Protein AF-A0A7S1Y6J5-F1 (afdb_monomer_lite)

Sequence (103 aa):
VGIRRLPGSCSSEYSAVFELNRLVVSESHRRQGIGRSILEGSKKFVETELRRELHTPFSYKLCATTLDRLSAANDFYKNSGFVVQRQWTAAKLGYVTYEKLFD

Organism: NCBI:txid210454

Structure (mmCIF, N/CA/C/O backbone):
data_AF-A0A7S1Y6J5-F1
#
_entry.id   AF-A0A7S1Y6J5-F1
#
loop_
_atom_site.group_PDB
_atom_site.id
_atom_site.type_symbol
_atom_site.label_atom_id
_atom_site.label_alt_id
_atom_site.label_comp_id
_atom_site.label_asym_id
_atom_site.label_entity_id
_atom_site.label_seq_id
_atom_site.pdbx_PDB_ins_code
_atom_site.Cartn_x
_atom_site.Cartn_y
_atom_site.Cartn_z
_atom_site.occupancy
_atom_site.B_iso_or_equiv
_atom_site.auth_seq_id
_atom_site.auth_comp_id
_atom_site.auth_asym_id
_atom_site.auth_atom_id
_atom_site.pdbx_PDB_model_num
ATOM 1 N N . VAL A 1 1 ? 5.735 -7.207 7.680 1.00 65.56 1 VAL A N 1
ATOM 2 C CA . VAL A 1 1 ? 5.159 -6.779 6.380 1.00 65.56 1 VAL A CA 1
ATOM 3 C C . VAL A 1 1 ? 5.605 -7.794 5.336 1.00 65.56 1 VAL A C 1
ATOM 5 O O . VAL A 1 1 ? 6.687 -8.333 5.519 1.00 65.56 1 VAL A O 1
ATOM 8 N N . GLY A 1 2 ? 4.801 -8.114 4.320 1.00 76.81 2 GLY A N 1
ATOM 9 C CA . GLY A 1 2 ? 5.193 -9.071 3.273 1.00 76.81 2 GLY A CA 1
ATOM 10 C C . GLY A 1 2 ? 5.046 -8.453 1.889 1.00 76.81 2 GLY A C 1
ATOM 11 O O . GLY A 1 2 ? 3.953 -7.985 1.572 1.00 76.81 2 GLY A O 1
ATOM 12 N N . ILE A 1 3 ? 6.130 -8.444 1.111 1.00 81.19 3 ILE A N 1
ATOM 13 C CA . ILE A 1 3 ? 6.172 -7.969 -0.277 1.00 81.19 3 ILE A CA 1
ATOM 14 C C . ILE A 1 3 ? 6.289 -9.197 -1.174 1.00 81.19 3 ILE A C 1
ATOM 16 O O . ILE A 1 3 ? 7.144 -10.048 -0.935 1.00 81.19 3 ILE A O 1
ATOM 20 N N . ARG A 1 4 ? 5.443 -9.296 -2.198 1.00 82.19 4 ARG A N 1
ATOM 21 C CA . ARG A 1 4 ? 5.554 -10.335 -3.226 1.00 82.19 4 ARG A CA 1
ATOM 22 C C . ARG A 1 4 ? 5.590 -9.717 -4.612 1.00 82.19 4 ARG A C 1
ATOM 24 O O . ARG A 1 4 ? 4.868 -8.761 -4.872 1.00 82.19 4 ARG A O 1
ATOM 31 N N . ARG A 1 5 ? 6.383 -10.291 -5.514 1.00 78.19 5 ARG A N 1
ATO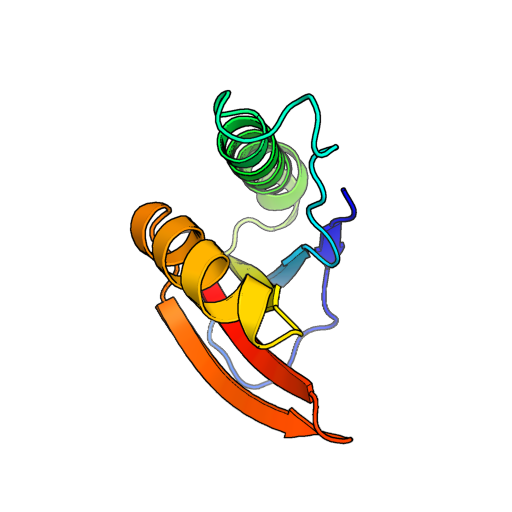M 32 C CA . ARG A 1 5 ? 6.256 -10.018 -6.948 1.00 78.19 5 ARG A CA 1
ATOM 33 C C . ARG A 1 5 ? 5.053 -10.796 -7.472 1.00 78.19 5 ARG A C 1
ATOM 35 O O . ARG A 1 5 ? 4.952 -11.999 -7.234 1.00 78.19 5 ARG A O 1
ATOM 42 N N . LEU A 1 6 ? 4.132 -10.119 -8.146 1.00 76.44 6 LEU A N 1
ATOM 43 C CA . LEU A 1 6 ? 3.036 -10.781 -8.838 1.00 76.44 6 LEU A CA 1
ATOM 44 C C . LEU A 1 6 ? 3.550 -11.332 -10.176 1.00 76.44 6 LEU A C 1
ATOM 46 O O . LEU A 1 6 ? 4.305 -10.635 -10.864 1.00 76.44 6 LEU A O 1
ATOM 50 N N . PRO A 1 7 ? 3.170 -12.567 -10.555 1.00 64.81 7 PRO A N 1
ATOM 51 C CA . PRO A 1 7 ? 3.451 -13.075 -11.890 1.00 64.81 7 PRO A CA 1
ATOM 52 C C . PRO A 1 7 ? 2.800 -12.138 -12.912 1.00 64.81 7 PRO A C 1
ATOM 54 O O . PRO A 1 7 ? 1.666 -11.698 -12.711 1.00 64.81 7 PRO A O 1
ATOM 57 N N . GLY A 1 8 ? 3.552 -11.775 -13.954 1.00 59.53 8 GLY A N 1
ATOM 58 C CA . GLY A 1 8 ? 3.172 -10.726 -14.899 1.00 59.53 8 GLY A CA 1
ATOM 59 C C . GLY A 1 8 ? 1.762 -10.940 -15.449 1.00 59.53 8 GLY A C 1
ATOM 60 O O . GLY A 1 8 ? 1.489 -11.961 -16.075 1.00 59.53 8 GLY A O 1
ATOM 61 N N . SER A 1 9 ? 0.860 -9.981 -15.221 1.00 47.41 9 SER A N 1
ATOM 62 C CA . SER A 1 9 ? -0.389 -9.931 -15.976 1.00 47.41 9 SER A CA 1
ATOM 63 C C . SER A 1 9 ? -0.059 -9.389 -17.361 1.00 47.41 9 SER A C 1
ATOM 65 O O . SER A 1 9 ? 0.465 -8.282 -17.465 1.00 47.41 9 SER A O 1
ATOM 67 N N . CYS A 1 10 ? -0.356 -10.157 -18.407 1.00 45.31 10 CYS A N 1
ATOM 68 C CA . CYS A 1 10 ? -0.039 -9.882 -19.813 1.00 45.31 10 CYS A CA 1
ATOM 69 C C . CYS A 1 10 ? -0.710 -8.628 -20.431 1.00 45.31 10 CYS A C 1
ATOM 71 O O . CYS A 1 10 ? -1.013 -8.637 -21.618 1.00 45.31 10 CYS A O 1
ATOM 73 N N . SER A 1 11 ? -0.994 -7.562 -19.679 1.00 46.47 11 SER A N 1
ATOM 74 C CA . SER A 1 11 ? -1.813 -6.448 -20.181 1.00 46.47 11 SER A CA 1
ATOM 75 C C . SER A 1 11 ? -1.471 -5.058 -19.640 1.00 46.47 11 SER A C 1
ATOM 77 O O . SER A 1 11 ? -2.321 -4.176 -19.697 1.00 46.47 11 SER A O 1
ATOM 79 N N . SER A 1 12 ? -0.276 -4.817 -19.106 1.00 48.09 12 SER A N 1
ATOM 80 C CA . SER A 1 12 ? 0.140 -3.446 -18.784 1.00 48.09 12 SER A CA 1
ATOM 81 C C . SER A 1 12 ? 1.592 -3.232 -19.166 1.00 48.09 12 SER A C 1
ATOM 83 O O . SER A 1 12 ? 2.393 -4.145 -19.000 1.00 48.09 12 SER A O 1
ATOM 85 N N . GLU A 1 13 ? 1.924 -2.030 -19.620 1.00 53.78 13 GLU A N 1
ATOM 86 C CA . GLU A 1 13 ? 3.235 -1.543 -20.084 1.00 53.78 13 GLU A CA 1
ATOM 87 C C . GLU A 1 13 ? 4.388 -1.647 -19.048 1.00 53.78 13 GLU A C 1
ATOM 89 O O . GLU A 1 13 ? 5.466 -1.096 -19.248 1.00 53.78 13 GLU A O 1
ATOM 94 N N . TYR A 1 14 ? 4.191 -2.377 -17.946 1.00 56.41 14 TYR A N 1
ATOM 95 C CA . TYR A 1 14 ? 5.086 -2.505 -16.799 1.00 56.41 14 TYR A CA 1
ATOM 96 C C . TYR A 1 14 ? 5.555 -3.954 -16.637 1.00 56.41 14 TYR A C 1
ATOM 98 O O . TYR A 1 14 ? 4.750 -4.886 -16.578 1.00 56.41 14 TYR A O 1
ATOM 106 N N . SER A 1 15 ? 6.868 -4.154 -16.528 1.00 67.12 15 SER A N 1
ATOM 107 C CA . SER A 1 15 ? 7.487 -5.489 -16.555 1.00 67.12 15 SER A CA 1
ATOM 108 C C . SER A 1 15 ? 7.465 -6.207 -15.194 1.00 67.12 15 SER A C 1
ATOM 110 O O . SER A 1 15 ? 7.732 -7.411 -15.111 1.00 67.12 15 SER A O 1
ATOM 112 N N . ALA A 1 16 ? 7.125 -5.500 -14.109 1.00 74.00 16 ALA A N 1
ATOM 113 C CA . ALA A 1 16 ? 6.976 -6.087 -12.781 1.00 74.00 16 ALA A CA 1
ATOM 114 C C . ALA A 1 16 ? 5.940 -5.356 -11.919 1.00 74.00 16 ALA A C 1
ATOM 116 O O . ALA A 1 16 ? 5.896 -4.129 -11.863 1.00 74.00 16 ALA A O 1
ATOM 117 N N . VAL A 1 17 ? 5.143 -6.134 -11.186 1.00 80.00 17 VAL A N 1
ATOM 118 C CA . VAL A 1 17 ? 4.186 -5.629 -10.198 1.00 80.00 17 VAL A CA 1
ATOM 119 C C . VAL A 1 17 ? 4.541 -6.218 -8.839 1.00 80.00 17 VAL A C 1
ATOM 121 O O . VAL A 1 17 ? 4.700 -7.434 -8.713 1.00 80.00 17 VAL A O 1
ATOM 124 N N . PHE A 1 18 ? 4.639 -5.375 -7.817 1.00 83.31 18 PHE A N 1
ATOM 1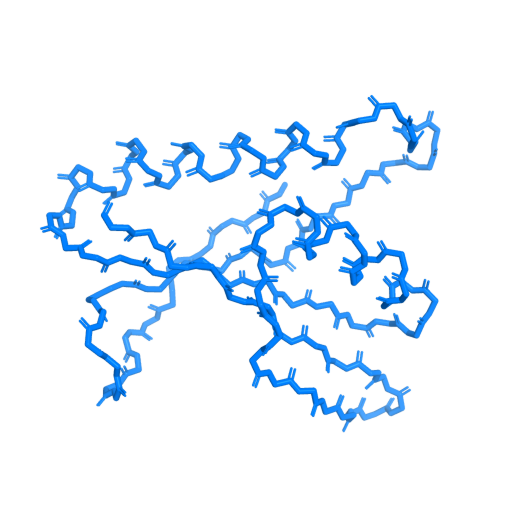25 C CA . PHE A 1 18 ? 4.891 -5.779 -6.436 1.00 83.31 18 PHE A CA 1
ATOM 126 C C . PHE A 1 18 ? 3.671 -5.505 -5.578 1.00 83.31 18 PHE A C 1
ATOM 128 O O . PHE A 1 18 ? 3.075 -4.441 -5.666 1.00 83.31 18 PHE A O 1
ATOM 135 N N . GLU A 1 19 ? 3.300 -6.449 -4.725 1.00 84.00 19 GLU A N 1
ATOM 136 C CA . GLU A 1 19 ? 2.158 -6.313 -3.833 1.00 84.00 19 GLU A CA 1
ATOM 137 C C . GLU A 1 19 ? 2.587 -6.391 -2.371 1.00 84.00 19 GLU A C 1
ATOM 139 O O . GLU A 1 19 ? 3.289 -7.319 -1.954 1.00 84.00 19 GLU A O 1
ATOM 144 N N . LEU A 1 20 ? 2.115 -5.428 -1.581 1.00 83.88 20 LEU A N 1
ATOM 145 C CA . LEU A 1 20 ? 2.211 -5.456 -0.130 1.00 83.88 20 LEU A CA 1
ATOM 146 C C . LEU A 1 20 ? 0.954 -6.117 0.446 1.00 83.88 20 LEU A C 1
ATOM 148 O O . LEU A 1 20 ? -0.101 -5.496 0.570 1.00 83.88 20 LEU A O 1
ATOM 152 N N . ASN A 1 21 ? 1.082 -7.381 0.843 1.00 73.62 21 ASN A N 1
ATOM 153 C CA . ASN A 1 21 ? -0.063 -8.201 1.255 1.00 73.62 21 ASN A CA 1
ATOM 154 C C . ASN A 1 21 ? -0.687 -7.759 2.581 1.00 73.62 21 ASN A C 1
ATOM 156 O O . ASN A 1 21 ? -1.872 -7.975 2.827 1.00 73.62 21 ASN A O 1
ATOM 160 N N . ARG A 1 22 ? 0.130 -7.219 3.494 1.00 75.94 22 ARG A N 1
ATOM 161 C CA . ARG A 1 22 ? -0.324 -6.878 4.843 1.00 75.94 22 ARG A CA 1
ATOM 162 C C . ARG A 1 22 ? 0.591 -5.867 5.516 1.00 75.94 22 ARG A C 1
ATOM 164 O O . ARG A 1 22 ? 1.743 -6.180 5.826 1.00 75.94 22 ARG A O 1
ATOM 171 N N . LEU A 1 23 ? 0.026 -4.705 5.838 1.00 80.50 23 LEU A N 1
ATOM 172 C CA . LEU A 1 23 ? 0.598 -3.720 6.752 1.00 80.50 23 LEU A CA 1
ATOM 173 C C . LEU A 1 23 ? -0.238 -3.697 8.031 1.00 80.50 23 LEU A C 1
ATOM 175 O O . LEU A 1 23 ? -1.441 -3.450 8.001 1.00 80.50 23 LEU A O 1
ATOM 179 N N . VAL A 1 24 ? 0.396 -3.999 9.162 1.00 81.62 24 VAL A N 1
ATOM 180 C CA . VAL A 1 24 ? -0.240 -3.959 10.482 1.00 81.62 24 VAL A CA 1
ATOM 181 C C . VAL A 1 24 ? 0.679 -3.215 11.427 1.00 81.62 24 VAL A C 1
ATOM 183 O O . VAL A 1 24 ? 1.869 -3.507 11.502 1.00 81.62 24 VAL A O 1
ATOM 186 N N . VAL A 1 25 ? 0.093 -2.279 12.164 1.00 82.50 25 VAL A N 1
ATOM 187 C CA . VAL A 1 25 ? 0.722 -1.608 13.297 1.00 82.50 25 VAL A CA 1
ATOM 188 C C . VAL A 1 25 ? -0.089 -1.971 14.532 1.00 82.50 25 VAL A C 1
ATOM 190 O O . VAL A 1 25 ? -1.325 -1.865 14.517 1.00 82.50 25 VAL A O 1
ATOM 193 N N . SER A 1 26 ? 0.610 -2.429 15.573 1.00 85.00 26 SER A N 1
ATOM 194 C CA . SER A 1 26 ? 0.001 -2.699 16.875 1.00 85.00 26 SER A CA 1
ATOM 195 C C . SER A 1 26 ? -0.747 -1.462 17.363 1.00 85.00 26 SER A C 1
ATOM 197 O O . SER A 1 26 ? -0.307 -0.339 17.129 1.00 85.00 26 SER A O 1
ATOM 199 N N . GLU A 1 27 ? -1.887 -1.655 18.017 1.00 83.94 27 GLU A N 1
ATOM 200 C CA . GLU A 1 27 ? -2.750 -0.553 18.441 1.00 83.94 27 GLU A CA 1
ATOM 201 C C . GLU A 1 27 ? -2.033 0.446 19.352 1.00 83.94 27 GLU A C 1
ATOM 203 O O . GLU A 1 27 ? -2.128 1.649 19.113 1.00 83.94 27 GLU A O 1
ATOM 208 N N . SER A 1 28 ? -1.199 -0.050 20.271 1.00 91.88 28 SER A N 1
ATOM 209 C CA . SER A 1 28 ? -0.352 0.757 21.163 1.00 91.88 28 SER A CA 1
ATOM 210 C C . SER A 1 28 ? 0.670 1.648 20.444 1.00 91.88 28 SER A C 1
ATOM 212 O O . SER A 1 28 ? 1.249 2.540 21.053 1.00 91.88 28 SER A O 1
ATOM 214 N N . HIS A 1 29 ? 0.877 1.426 19.147 1.00 86.50 29 HIS A N 1
ATOM 215 C CA . HIS A 1 29 ? 1.872 2.094 18.312 1.00 86.50 29 HIS A CA 1
ATOM 216 C C . HIS A 1 29 ? 1.236 2.862 17.135 1.00 86.50 29 HIS A C 1
ATOM 218 O O . HIS A 1 29 ? 1.928 3.406 16.270 1.00 86.50 29 HIS A O 1
ATOM 224 N N . ARG A 1 30 ? -0.101 2.908 17.049 1.00 85.12 30 ARG A N 1
ATOM 225 C CA . ARG A 1 30 ? -0.800 3.682 16.011 1.00 85.12 30 ARG A CA 1
ATOM 226 C C . ARG A 1 30 ? -0.666 5.181 16.274 1.00 85.12 30 ARG A C 1
ATOM 228 O O . ARG A 1 30 ? -0.380 5.611 17.382 1.00 85.12 30 ARG A O 1
ATOM 235 N N . ARG A 1 31 ? -0.881 5.984 15.225 1.00 85.19 31 ARG A N 1
ATOM 236 C CA . ARG A 1 31 ? -0.771 7.460 15.238 1.00 85.19 31 ARG A CA 1
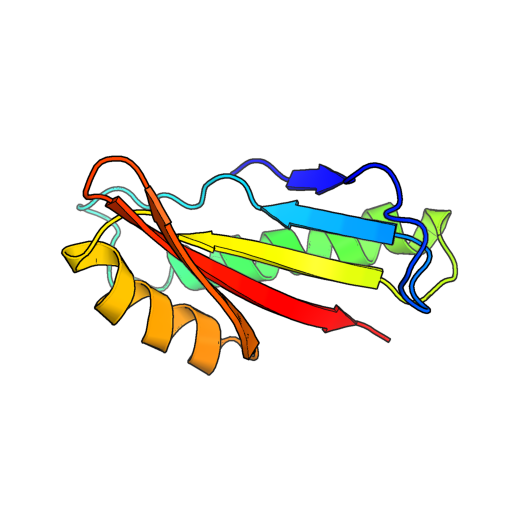ATOM 237 C C . ARG A 1 31 ? 0.631 8.018 15.545 1.00 85.19 31 ARG A C 1
ATOM 239 O O . ARG A 1 31 ? 0.802 9.225 15.530 1.00 85.19 31 ARG A O 1
ATOM 246 N N . GLN A 1 32 ? 1.644 7.163 15.695 1.00 89.56 32 GLN A N 1
ATOM 247 C CA . GLN A 1 32 ? 3.054 7.551 15.865 1.00 89.56 32 GLN A CA 1
ATOM 248 C C . GLN A 1 32 ? 3.833 7.596 14.535 1.00 89.56 32 GLN A C 1
ATOM 250 O O . GLN A 1 32 ? 5.056 7.552 14.512 1.00 89.56 32 GLN A O 1
ATOM 255 N N . GLY A 1 33 ? 3.140 7.577 13.391 1.00 86.81 33 GLY A N 1
ATOM 256 C CA . GLY A 1 33 ? 3.784 7.558 12.070 1.00 86.81 33 GLY A CA 1
ATOM 257 C C . GLY A 1 33 ? 4.420 6.221 11.660 1.00 86.81 33 GLY A C 1
ATOM 258 O O . GLY A 1 33 ? 4.819 6.081 10.510 1.00 86.81 33 GLY A O 1
ATOM 259 N N . ILE A 1 34 ? 4.432 5.200 12.526 1.00 88.00 34 ILE A N 1
ATOM 260 C CA . ILE A 1 34 ? 5.056 3.889 12.253 1.00 88.00 34 ILE A CA 1
ATOM 261 C C . ILE A 1 34 ? 4.528 3.240 10.968 1.00 88.00 34 ILE A C 1
ATOM 263 O O . ILE A 1 34 ? 5.304 2.706 10.181 1.00 88.00 34 ILE A O 1
ATOM 267 N N . GLY A 1 35 ? 3.221 3.330 10.703 1.00 87.25 35 GLY A N 1
ATOM 268 C CA . GLY A 1 35 ? 2.640 2.804 9.463 1.00 87.25 35 GLY A CA 1
ATOM 269 C C . GLY A 1 35 ? 3.222 3.465 8.212 1.00 87.25 35 GLY A C 1
ATOM 270 O O . GLY A 1 35 ? 3.507 2.777 7.235 1.00 87.25 35 GLY A O 1
ATOM 271 N N . ARG A 1 36 ? 3.474 4.780 8.268 1.00 87.69 36 ARG A N 1
ATOM 272 C CA . ARG A 1 36 ? 4.128 5.529 7.190 1.00 87.69 36 ARG A CA 1
ATOM 273 C C . ARG A 1 36 ? 5.575 5.079 7.025 1.00 87.69 36 ARG A C 1
ATOM 275 O O . ARG A 1 36 ? 5.975 4.787 5.908 1.00 87.69 36 ARG A O 1
ATOM 282 N N . SER A 1 37 ? 6.326 4.949 8.117 1.00 89.69 37 SER A N 1
ATOM 283 C CA . SER A 1 37 ? 7.720 4.489 8.067 1.00 89.69 37 SER A CA 1
ATOM 284 C C . SER A 1 37 ? 7.849 3.076 7.495 1.00 89.69 37 SER A C 1
ATOM 286 O O . SER A 1 37 ? 8.737 2.825 6.687 1.00 89.69 37 SER A O 1
ATOM 288 N N . ILE A 1 38 ? 6.938 2.162 7.853 1.00 88.50 38 ILE A N 1
ATOM 289 C CA . ILE A 1 38 ? 6.894 0.810 7.276 1.00 88.50 38 ILE A CA 1
ATOM 290 C C . ILE A 1 38 ? 6.596 0.877 5.777 1.00 88.50 38 ILE A C 1
ATOM 292 O O . ILE A 1 38 ? 7.263 0.200 4.997 1.00 88.50 38 ILE A O 1
ATOM 296 N N . LEU A 1 39 ? 5.615 1.688 5.368 1.00 88.12 39 LEU A N 1
ATOM 297 C CA . LEU A 1 39 ? 5.252 1.839 3.962 1.00 88.12 39 LEU A CA 1
ATOM 298 C C . LEU A 1 39 ? 6.418 2.414 3.142 1.00 88.12 39 LEU A C 1
ATOM 300 O O . LEU A 1 39 ? 6.781 1.838 2.122 1.00 88.12 39 LEU A O 1
ATOM 304 N N . GLU A 1 40 ? 7.056 3.486 3.607 1.00 88.12 40 GLU A N 1
ATOM 305 C CA . GLU A 1 40 ? 8.216 4.083 2.931 1.00 88.12 40 GLU A CA 1
ATOM 306 C C . GLU A 1 40 ? 9.421 3.136 2.898 1.00 88.12 40 GLU A C 1
ATOM 308 O O . GLU A 1 40 ? 10.032 2.956 1.847 1.00 88.12 40 GLU A O 1
ATOM 313 N N . GLY A 1 41 ? 9.718 2.444 4.001 1.00 88.38 41 GLY A N 1
ATOM 314 C CA . GLY A 1 41 ? 10.777 1.434 4.030 1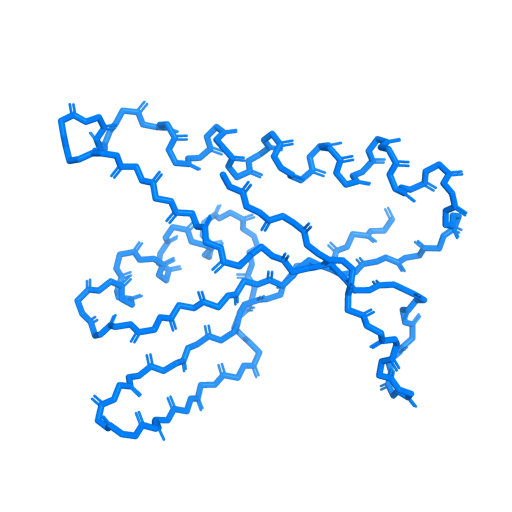.00 88.38 41 GLY A CA 1
ATOM 315 C C . GLY A 1 41 ? 10.521 0.293 3.043 1.00 88.38 41 GLY A C 1
ATOM 316 O O . GLY A 1 41 ? 11.435 -0.148 2.352 1.00 88.38 41 GLY A O 1
ATOM 317 N N . SER A 1 42 ? 9.264 -0.145 2.915 1.00 86.62 42 SER A N 1
ATOM 318 C CA . SER A 1 42 ? 8.881 -1.191 1.964 1.00 86.62 42 SER A CA 1
ATOM 319 C C . SER A 1 42 ? 8.975 -0.745 0.501 1.00 86.62 42 SER A C 1
ATOM 321 O O . SER A 1 42 ? 9.368 -1.548 -0.342 1.00 86.62 42 SER A O 1
ATOM 323 N N . LYS A 1 43 ? 8.677 0.527 0.198 1.00 84.81 43 LYS A N 1
ATOM 324 C CA . LYS A 1 43 ? 8.893 1.114 -1.134 1.00 84.81 43 LYS A CA 1
ATOM 325 C C . LYS A 1 43 ? 10.378 1.177 -1.455 1.00 84.81 43 LYS A C 1
ATOM 327 O O . LYS A 1 43 ? 10.795 0.639 -2.471 1.00 84.81 43 LYS A O 1
ATOM 332 N N . LYS A 1 44 ? 11.176 1.732 -0.537 1.00 86.06 44 LYS A N 1
ATOM 333 C CA . LYS A 1 44 ? 12.626 1.856 -0.702 1.00 86.06 44 LYS A CA 1
ATOM 334 C C . LYS A 1 44 ? 13.297 0.498 -0.894 1.00 86.06 44 LYS A C 1
ATOM 336 O O . LYS A 1 44 ? 14.222 0.389 -1.688 1.00 86.06 44 LYS A O 1
ATOM 341 N N . PHE A 1 45 ? 12.823 -0.542 -0.206 1.00 84.19 45 PHE A N 1
ATOM 342 C CA . PHE A 1 45 ? 13.297 -1.909 -0.415 1.00 84.19 45 PHE A CA 1
ATOM 343 C C . PHE A 1 45 ? 13.043 -2.388 -1.852 1.00 84.19 45 PHE A C 1
ATOM 345 O O . PHE A 1 45 ? 13.963 -2.884 -2.493 1.00 84.19 45 PHE A O 1
ATOM 352 N N . VAL A 1 46 ? 11.836 -2.186 -2.395 1.00 80.62 46 VAL A N 1
ATOM 353 C CA . VAL A 1 46 ? 11.541 -2.531 -3.799 1.00 80.62 46 VAL A CA 1
ATOM 354 C C . VAL A 1 46 ? 12.355 -1.676 -4.772 1.00 80.62 46 VAL A C 1
ATOM 356 O O . VAL A 1 46 ? 12.943 -2.203 -5.712 1.00 80.62 46 VAL A O 1
ATOM 359 N N . GLU A 1 47 ? 12.466 -0.375 -4.525 1.00 79.25 47 GLU A N 1
ATOM 360 C CA . GLU A 1 47 ? 13.270 0.529 -5.353 1.00 79.25 47 GLU A CA 1
ATOM 361 C C . GLU A 1 47 ? 14.765 0.195 -5.334 1.00 79.25 47 GLU A C 1
ATOM 363 O O . GLU A 1 47 ? 15.436 0.384 -6.339 1.00 79.25 47 GLU A O 1
ATOM 368 N N . THR A 1 48 ? 15.310 -0.274 -4.210 1.00 79.94 48 THR A N 1
ATOM 369 C CA . THR A 1 48 ? 16.758 -0.506 -4.074 1.00 79.94 48 THR A CA 1
ATOM 370 C C . THR A 1 48 ? 17.139 -1.914 -4.509 1.00 79.94 48 THR A C 1
ATOM 372 O O . THR A 1 48 ? 18.067 -2.083 -5.297 1.00 79.94 48 THR A O 1
ATOM 375 N N . GLU A 1 49 ? 16.423 -2.923 -4.015 1.00 72.31 49 GLU A N 1
ATOM 376 C CA . GLU A 1 49 ? 16.789 -4.323 -4.230 1.00 72.31 49 GLU A CA 1
ATOM 377 C C . GLU A 1 49 ? 16.213 -4.859 -5.542 1.00 72.31 49 GLU A C 1
ATOM 379 O O . GLU A 1 49 ? 16.900 -5.558 -6.276 1.00 72.31 49 GLU A O 1
ATOM 384 N N . LEU A 1 50 ? 14.979 -4.483 -5.895 1.00 67.88 50 LEU A N 1
ATOM 385 C CA . LEU A 1 50 ? 14.280 -5.081 -7.036 1.00 67.88 50 LEU A CA 1
ATOM 386 C C . LEU A 1 50 ? 14.419 -4.260 -8.326 1.00 67.88 50 LEU A C 1
ATOM 388 O O . LEU A 1 50 ? 14.440 -4.834 -9.412 1.00 67.88 50 LEU A O 1
ATOM 392 N N . ARG A 1 51 ? 14.603 -2.934 -8.245 1.00 65.00 51 ARG A N 1
ATOM 393 C CA . ARG A 1 51 ? 14.937 -2.114 -9.430 1.00 65.00 51 ARG A CA 1
ATOM 394 C C . ARG A 1 51 ? 16.301 -2.473 -10.019 1.00 65.00 51 ARG A C 1
ATOM 396 O O . ARG A 1 51 ? 16.454 -2.422 -11.237 1.00 65.00 51 ARG A O 1
ATOM 403 N N . ARG A 1 52 ? 17.271 -2.848 -9.171 1.00 64.38 52 ARG A N 1
ATOM 404 C CA . ARG A 1 52 ? 18.601 -3.315 -9.603 1.00 64.38 52 ARG A CA 1
ATOM 405 C C . ARG A 1 52 ? 18.518 -4.509 -10.547 1.00 64.38 52 ARG A C 1
ATOM 407 O O . ARG A 1 52 ? 19.350 -4.622 -11.435 1.00 64.38 52 ARG A O 1
ATOM 414 N N . GLU A 1 53 ? 17.516 -5.362 -10.370 1.00 62.88 53 GLU A N 1
ATOM 415 C CA . GLU A 1 53 ? 17.311 -6.537 -11.216 1.00 62.88 53 GLU A CA 1
ATOM 416 C C . GLU A 1 53 ? 16.474 -6.238 -12.463 1.00 62.88 53 GLU A C 1
ATOM 418 O O . GLU A 1 53 ? 16.594 -6.939 -13.464 1.00 62.88 53 GLU A O 1
ATOM 423 N N . LEU A 1 54 ? 15.596 -5.233 -12.405 1.00 62.56 54 LEU A N 1
ATOM 424 C CA . LEU A 1 54 ? 14.520 -5.103 -13.383 1.00 62.56 54 LEU A CA 1
ATOM 425 C C . LEU A 1 54 ? 14.769 -4.071 -14.475 1.00 62.56 54 LEU A C 1
ATOM 427 O O . LEU A 1 54 ? 14.240 -4.270 -15.557 1.00 62.56 54 LEU A O 1
ATOM 431 N N . HIS A 1 55 ? 15.556 -3.010 -14.251 1.00 67.50 55 HIS A N 1
ATOM 432 C CA . HIS A 1 55 ? 15.810 -1.937 -15.240 1.00 67.50 55 HIS A CA 1
ATOM 433 C C . HIS A 1 55 ? 14.557 -1.374 -15.958 1.00 67.50 55 HIS A C 1
ATOM 435 O O . HIS A 1 55 ? 14.674 -0.661 -16.951 1.00 67.50 55 HIS A O 1
ATOM 441 N N . THR A 1 56 ? 13.360 -1.664 -15.452 1.00 67.00 56 THR A N 1
ATOM 442 C CA . THR A 1 56 ? 12.073 -1.379 -16.085 1.00 67.00 56 THR A CA 1
ATOM 443 C C . THR A 1 56 ? 11.139 -0.709 -15.087 1.00 67.00 56 THR A C 1
ATOM 445 O O . THR A 1 56 ? 11.218 -1.022 -13.891 1.00 67.00 56 THR A O 1
ATOM 448 N N . PRO A 1 57 ? 10.193 0.113 -15.568 1.00 71.06 57 PRO A N 1
ATOM 449 C CA . PRO A 1 57 ? 9.093 0.621 -14.760 1.00 71.06 57 PRO A CA 1
ATOM 450 C C . PRO A 1 57 ? 8.368 -0.500 -14.004 1.00 71.06 57 PRO A C 1
ATOM 452 O O . PRO A 1 57 ? 8.127 -1.587 -14.547 1.00 71.06 57 PRO A O 1
ATOM 455 N N . PHE A 1 58 ? 8.008 -0.236 -12.749 1.00 73.75 58 PHE A N 1
ATOM 456 C CA . PHE A 1 58 ? 7.269 -1.182 -11.916 1.00 73.75 58 PHE A CA 1
ATOM 457 C C . PHE A 1 58 ? 6.121 -0.495 -11.186 1.00 73.75 58 PHE A C 1
ATOM 459 O O . PHE A 1 58 ? 6.132 0.714 -10.943 1.00 73.75 58 PHE A O 1
ATOM 466 N N . SER A 1 59 ? 5.124 -1.284 -10.798 1.00 78.12 59 SER A N 1
ATOM 467 C CA . SER A 1 59 ? 4.011 -0.784 -10.000 1.00 78.12 59 SER A CA 1
ATOM 468 C C . SER A 1 59 ? 3.932 -1.452 -8.636 1.00 78.12 59 SER A C 1
ATOM 470 O O . SER A 1 59 ? 4.299 -2.616 -8.451 1.00 78.12 59 SER A O 1
ATOM 472 N N . TYR A 1 60 ? 3.469 -0.683 -7.653 1.00 79.75 60 TYR A N 1
ATOM 473 C CA . TYR A 1 60 ? 3.308 -1.123 -6.276 1.00 79.75 60 TYR A CA 1
ATOM 474 C C . TYR A 1 60 ? 1.825 -1.159 -5.918 1.00 79.75 60 TYR A C 1
ATOM 476 O O . TYR A 1 60 ? 1.155 -0.125 -5.951 1.00 79.75 60 TYR A O 1
ATOM 484 N N . LYS A 1 61 ? 1.314 -2.339 -5.562 1.00 83.31 61 LYS A N 1
ATOM 485 C CA . LYS A 1 61 ? -0.094 -2.600 -5.256 1.00 83.31 61 LYS A CA 1
ATOM 486 C C . LYS A 1 61 ? -0.329 -2.851 -3.769 1.00 83.31 61 LYS A C 1
ATOM 488 O O . LYS A 1 61 ? 0.466 -3.488 -3.078 1.00 83.31 61 LYS A O 1
ATOM 493 N N . LEU A 1 62 ? -1.464 -2.359 -3.285 1.00 82.56 62 LEU A N 1
ATOM 494 C CA . LEU A 1 62 ? -1.963 -2.531 -1.922 1.00 82.56 62 LEU A CA 1
ATOM 495 C C . LEU A 1 62 ? -3.403 -3.026 -1.975 1.00 82.56 62 LEU A C 1
ATOM 497 O O . LEU A 1 62 ? -4.190 -2.500 -2.757 1.00 82.56 62 LEU A O 1
ATOM 501 N N . CYS A 1 63 ? -3.776 -3.960 -1.101 1.00 74.56 63 CYS A N 1
ATOM 502 C CA . CYS A 1 63 ? -5.163 -4.393 -0.932 1.00 74.56 63 CYS A CA 1
ATOM 503 C C . CYS A 1 63 ? -5.648 -4.106 0.498 1.00 74.56 63 CYS A C 1
ATOM 505 O O . CYS A 1 63 ? -4.978 -4.457 1.472 1.00 74.56 63 CYS A O 1
ATOM 507 N N . ALA A 1 64 ? -6.815 -3.473 0.638 1.00 72.94 64 ALA A N 1
ATOM 508 C CA . ALA A 1 64 ? -7.484 -3.246 1.923 1.00 72.94 64 ALA A CA 1
ATOM 509 C C . ALA A 1 64 ? -8.855 -3.938 1.939 1.00 72.94 64 ALA A C 1
ATOM 511 O O . ALA A 1 64 ? -9.570 -3.857 0.945 1.00 72.94 64 ALA A O 1
ATOM 512 N N . THR A 1 65 ? -9.214 -4.610 3.044 1.00 63.34 65 THR A N 1
ATOM 513 C CA . THR A 1 65 ? -10.278 -5.640 3.059 1.00 63.34 65 THR A CA 1
ATOM 514 C C . THR A 1 65 ? -11.422 -5.448 4.071 1.00 63.34 65 THR A C 1
ATOM 516 O O . THR A 1 65 ? -12.270 -6.331 4.181 1.00 63.34 65 THR A O 1
ATOM 519 N N . THR A 1 66 ? -11.497 -4.354 4.846 1.00 59.66 66 THR A N 1
ATOM 520 C CA . THR A 1 66 ? -12.589 -4.189 5.840 1.00 59.66 66 THR A CA 1
ATOM 521 C C . THR A 1 66 ? -13.130 -2.760 5.923 1.00 59.66 66 THR A C 1
ATOM 523 O O . THR A 1 66 ? -12.342 -1.819 5.933 1.00 59.66 66 THR A O 1
ATOM 526 N N . LEU A 1 67 ? -14.455 -2.605 6.075 1.00 54.97 67 LEU A N 1
ATOM 527 C CA . LEU A 1 67 ? -15.209 -1.332 6.081 1.00 54.97 67 LEU A CA 1
ATOM 528 C C . LEU A 1 67 ? -14.611 -0.238 6.988 1.00 54.97 67 LEU A C 1
ATOM 530 O O . LEU A 1 67 ? -14.300 0.844 6.498 1.00 54.97 67 LEU A O 1
ATOM 534 N N . ASP A 1 68 ? -14.323 -0.539 8.255 1.00 50.50 68 ASP A N 1
ATOM 535 C CA . ASP A 1 68 ? -13.777 0.459 9.198 1.00 50.50 68 ASP A CA 1
ATOM 536 C C . ASP A 1 68 ? -12.307 0.802 8.925 1.00 50.50 68 ASP A C 1
ATOM 538 O O . ASP A 1 68 ? -11.814 1.882 9.251 1.00 50.50 68 ASP A O 1
ATOM 542 N N . ARG A 1 69 ? -11.580 -0.124 8.289 1.00 57.84 69 ARG A N 1
ATOM 543 C CA . ARG A 1 69 ? -10.191 0.097 7.871 1.00 57.84 69 ARG A CA 1
ATOM 544 C C . ARG A 1 69 ? -10.118 0.783 6.519 1.00 57.84 69 ARG A C 1
ATOM 546 O O . ARG A 1 69 ? -9.091 1.377 6.234 1.00 57.84 69 ARG A O 1
ATOM 553 N N . LEU A 1 70 ? -11.169 0.725 5.702 1.00 61.03 70 LEU A N 1
ATOM 554 C CA . LEU A 1 70 ? -11.181 1.312 4.370 1.00 61.03 70 LEU A CA 1
ATOM 555 C C . LEU A 1 70 ? -11.149 2.833 4.426 1.00 61.03 70 LEU A C 1
ATOM 557 O O . LEU A 1 70 ? -10.392 3.406 3.663 1.00 61.03 70 LEU A O 1
ATOM 561 N N . SER A 1 71 ? -11.884 3.493 5.326 1.00 63.34 71 SER A N 1
ATOM 562 C CA . SER A 1 71 ? -11.820 4.960 5.463 1.00 63.34 71 SER A CA 1
ATOM 563 C C . SER A 1 71 ? -10.419 5.427 5.888 1.00 63.34 71 SER A C 1
ATOM 565 O O . SER A 1 71 ? -9.765 6.165 5.155 1.00 63.34 71 SER A O 1
ATOM 567 N N . ALA A 1 72 ? -9.907 4.920 7.014 1.00 66.81 72 ALA A N 1
ATOM 568 C CA . ALA A 1 72 ? -8.603 5.336 7.530 1.00 66.81 72 ALA A CA 1
ATOM 569 C C . ALA A 1 72 ? -7.432 4.910 6.623 1.00 66.81 72 ALA A C 1
ATOM 571 O O . ALA A 1 72 ? -6.444 5.634 6.506 1.00 66.81 72 ALA A O 1
ATOM 572 N N . ALA A 1 73 ? -7.524 3.745 5.970 1.00 70.75 73 ALA A N 1
ATOM 573 C CA . ALA A 1 73 ? -6.515 3.305 5.011 1.00 70.75 73 ALA A CA 1
ATOM 574 C C . ALA A 1 73 ? -6.616 4.059 3.677 1.00 70.75 73 ALA A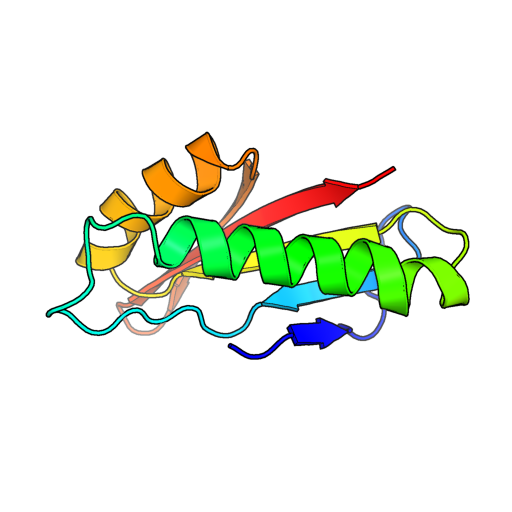 C 1
ATOM 576 O O . ALA A 1 73 ? -5.578 4.307 3.073 1.00 70.75 73 ALA A O 1
ATOM 577 N N . ASN A 1 74 ? -7.817 4.459 3.236 1.00 75.12 74 ASN A N 1
ATOM 578 C CA . ASN A 1 74 ? -8.006 5.271 2.029 1.00 75.12 74 ASN A CA 1
ATOM 579 C C . ASN A 1 74 ? -7.212 6.569 2.135 1.00 75.12 74 ASN A C 1
ATOM 581 O O . ASN A 1 74 ? -6.385 6.843 1.269 1.00 75.12 74 ASN A O 1
ATOM 585 N N . ASP A 1 75 ? -7.426 7.336 3.204 1.00 81.12 75 ASP A N 1
ATOM 586 C CA . ASP A 1 75 ? -6.748 8.622 3.380 1.00 81.12 75 ASP A CA 1
ATOM 587 C C . ASP A 1 75 ? -5.242 8.422 3.556 1.00 81.12 75 ASP A C 1
ATOM 589 O O . ASP A 1 75 ? -4.438 9.115 2.938 1.00 81.12 75 ASP A O 1
ATOM 593 N N . PHE A 1 76 ? -4.839 7.409 4.328 1.00 85.19 76 PHE A N 1
ATOM 594 C CA . PHE A 1 76 ? -3.431 7.064 4.510 1.00 85.19 76 PHE A CA 1
ATOM 595 C C . PHE A 1 76 ? -2.720 6.722 3.186 1.00 85.19 76 PHE A C 1
ATOM 597 O O . PHE A 1 76 ? -1.625 7.232 2.926 1.00 85.19 76 PHE A O 1
ATOM 604 N N . TYR A 1 77 ? -3.324 5.889 2.333 1.00 85.38 77 TYR A N 1
ATOM 605 C CA . TYR A 1 77 ? -2.726 5.480 1.060 1.00 85.38 77 TYR A CA 1
ATOM 606 C C . TYR A 1 77 ? -2.786 6.588 0.006 1.00 85.38 77 TYR A C 1
ATOM 608 O O . TYR A 1 77 ? -1.779 6.825 -0.664 1.00 85.38 77 TYR A O 1
ATOM 616 N N . LYS A 1 78 ? -3.895 7.332 -0.086 1.00 84.19 78 LYS A N 1
ATOM 617 C CA . LYS A 1 78 ? -4.009 8.505 -0.970 1.00 84.19 78 LYS A CA 1
ATOM 618 C C . LYS A 1 78 ? -2.966 9.567 -0.624 1.00 84.19 78 LYS A C 1
ATOM 620 O O . LYS A 1 78 ? -2.223 9.995 -1.502 1.00 84.19 78 LYS A O 1
ATOM 625 N N . ASN A 1 79 ? -2.803 9.892 0.661 1.00 87.00 79 ASN A N 1
ATOM 626 C CA . ASN A 1 79 ? -1.770 10.824 1.135 1.00 87.00 79 ASN A CA 1
ATOM 627 C C . ASN A 1 79 ? -0.337 10.312 0.903 1.00 87.00 79 ASN A C 1
ATOM 629 O O . ASN A 1 79 ? 0.615 11.086 0.938 1.00 87.00 79 ASN A O 1
ATOM 633 N N . SER A 1 80 ? -0.171 9.011 0.652 1.00 84.50 80 SER A N 1
ATOM 634 C CA . SER A 1 80 ? 1.112 8.386 0.302 1.00 84.50 80 SER A CA 1
ATOM 635 C C . SER A 1 80 ? 1.347 8.293 -1.218 1.00 84.50 80 SER A C 1
ATOM 637 O O . SER A 1 80 ? 2.342 7.694 -1.659 1.00 84.50 80 SER A O 1
ATOM 639 N N . GLY A 1 81 ? 0.449 8.887 -2.015 1.00 86.25 81 GLY A N 1
ATOM 640 C CA . GLY A 1 81 ? 0.513 8.975 -3.473 1.00 86.25 81 GLY A CA 1
ATOM 641 C C . GLY A 1 81 ? -0.038 7.757 -4.214 1.00 86.25 81 GLY A C 1
ATOM 642 O O . GLY A 1 81 ? 0.333 7.549 -5.363 1.00 86.25 81 GLY A O 1
ATOM 643 N N . PHE A 1 82 ? -0.854 6.924 -3.565 1.00 87.44 82 PHE A N 1
ATOM 644 C CA . PHE A 1 82 ? -1.519 5.805 -4.229 1.00 87.44 82 PHE A CA 1
ATOM 645 C C . PHE A 1 82 ? -2.875 6.210 -4.806 1.00 87.44 82 PHE A C 1
ATOM 647 O O . PHE A 1 82 ? -3.623 6.973 -4.192 1.00 87.44 82 PHE A O 1
ATOM 654 N N . VAL A 1 83 ? -3.222 5.621 -5.949 1.00 87.38 83 VAL A N 1
ATOM 655 C CA . VAL A 1 83 ? -4.504 5.825 -6.631 1.00 87.38 83 VAL A CA 1
ATOM 656 C C . VAL A 1 83 ? -5.351 4.562 -6.516 1.00 87.38 83 VAL A C 1
ATOM 658 O O . VAL A 1 83 ? -4.831 3.449 -6.572 1.00 87.38 83 VAL A O 1
ATOM 661 N N . VAL A 1 84 ? -6.662 4.720 -6.339 1.00 86.44 84 VAL A N 1
ATOM 662 C CA . VAL A 1 84 ? -7.605 3.594 -6.335 1.00 86.44 84 VAL A CA 1
ATOM 663 C C . VAL A 1 84 ? -7.743 3.043 -7.754 1.00 86.44 84 VAL A C 1
ATOM 665 O O . VAL A 1 84 ? -8.082 3.786 -8.666 1.00 86.44 84 VAL A O 1
ATOM 668 N N . GLN A 1 85 ? -7.523 1.740 -7.921 1.00 86.12 85 GLN A N 1
ATOM 669 C CA . GLN A 1 85 ? -7.649 1.047 -9.211 1.00 86.12 85 GLN A CA 1
ATOM 670 C C . GLN A 1 85 ? -8.962 0.283 -9.342 1.00 86.12 85 GLN A C 1
ATOM 672 O O . GLN A 1 85 ? -9.607 0.281 -10.385 1.00 86.12 85 GLN A O 1
ATOM 677 N N . ARG A 1 86 ? -9.362 -0.408 -8.272 1.00 83.69 86 ARG A N 1
ATOM 678 C CA . ARG A 1 86 ? -10.556 -1.252 -8.272 1.00 83.69 86 ARG A CA 1
ATOM 679 C C . ARG A 1 86 ? -11.157 -1.287 -6.882 1.00 83.69 86 ARG A C 1
ATOM 681 O O . ARG A 1 86 ? -10.437 -1.369 -5.887 1.00 83.69 86 ARG A O 1
ATOM 688 N N . GLN A 1 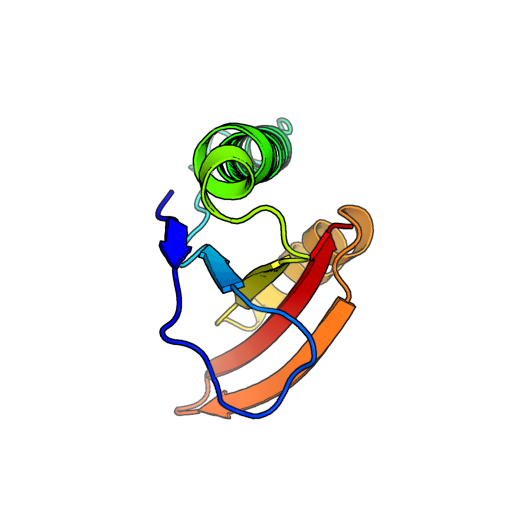87 ? -12.481 -1.279 -6.835 1.00 84.81 87 GLN A N 1
ATOM 689 C CA . GLN A 1 87 ? -13.264 -1.468 -5.626 1.00 84.81 87 GLN A CA 1
ATOM 690 C C . GLN A 1 87 ? -14.318 -2.540 -5.886 1.00 84.81 87 GLN A C 1
ATOM 692 O O . GLN A 1 87 ? -14.983 -2.520 -6.920 1.00 84.81 87 GLN A O 1
ATOM 697 N N . TRP A 1 88 ? -14.442 -3.505 -4.980 1.00 82.56 88 TRP A N 1
ATOM 698 C CA . TRP A 1 88 ? -15.440 -4.567 -5.088 1.00 82.56 88 TRP A CA 1
ATOM 699 C C . TRP A 1 88 ? -15.831 -5.102 -3.714 1.00 82.56 88 TRP A C 1
ATOM 701 O O . TRP A 1 88 ? -15.217 -4.779 -2.698 1.00 82.56 88 TRP A O 1
ATOM 711 N N . THR A 1 89 ? -16.868 -5.931 -3.670 1.00 81.94 89 THR A N 1
ATOM 712 C CA . THR A 1 89 ? -17.334 -6.576 -2.441 1.00 81.94 89 THR A CA 1
ATOM 713 C C . THR A 1 89 ? -17.361 -8.082 -2.650 1.00 81.94 89 THR A C 1
ATOM 715 O O . THR A 1 89 ? -17.878 -8.554 -3.658 1.00 81.94 89 THR A O 1
ATOM 718 N N . ALA A 1 90 ? -16.807 -8.843 -1.708 1.00 79.25 90 ALA A N 1
ATOM 719 C CA . ALA A 1 90 ? -16.888 -10.302 -1.696 1.00 79.25 90 ALA A CA 1
ATOM 720 C C . ALA A 1 90 ? -17.180 -10.777 -0.270 1.00 79.25 90 ALA A C 1
ATOM 722 O O . ALA A 1 90 ? -16.594 -10.266 0.678 1.00 79.25 90 ALA A O 1
ATOM 723 N N . ALA A 1 91 ? -18.116 -11.716 -0.102 1.00 81.12 91 ALA A N 1
ATOM 724 C CA . ALA A 1 91 ? -18.499 -12.260 1.208 1.00 81.12 91 ALA A CA 1
ATOM 725 C C . ALA A 1 91 ? -18.792 -11.188 2.291 1.00 81.12 91 ALA A C 1
ATOM 727 O O . ALA A 1 91 ? -18.405 -11.344 3.445 1.00 81.12 91 ALA A O 1
ATOM 728 N N . LYS A 1 92 ? -19.474 -10.088 1.920 1.00 77.94 92 LYS A N 1
ATOM 729 C CA . LYS A 1 92 ? -19.773 -8.915 2.780 1.00 77.94 92 LYS A CA 1
ATOM 730 C C . LYS A 1 92 ? -18.549 -8.094 3.230 1.00 77.94 92 LYS A C 1
ATOM 732 O O . LYS A 1 92 ? -18.690 -7.185 4.042 1.00 77.94 92 LYS A O 1
ATOM 737 N N . LEU A 1 93 ? -17.367 -8.366 2.682 1.00 73.31 93 LEU A N 1
ATOM 738 C CA . LEU A 1 93 ? -16.154 -7.580 2.889 1.00 73.31 93 LEU A CA 1
ATOM 739 C C . LEU A 1 93 ? -15.917 -6.654 1.694 1.00 73.31 93 LEU A C 1
ATOM 741 O O . LEU A 1 93 ? -16.011 -7.074 0.539 1.00 73.31 93 LEU A O 1
ATOM 745 N N . GLY A 1 94 ? -15.626 -5.385 1.977 1.00 73.81 94 GLY A N 1
ATOM 746 C CA . GLY A 1 94 ? -15.221 -4.408 0.971 1.00 73.81 94 GLY A CA 1
ATOM 747 C C . GLY A 1 94 ? -13.732 -4.532 0.669 1.00 73.81 94 GLY A C 1
ATOM 748 O O . GLY A 1 94 ? -12.916 -4.558 1.587 1.00 73.81 94 GLY A O 1
ATOM 749 N N . TYR A 1 95 ? -13.391 -4.570 -0.612 1.00 79.12 95 TYR A N 1
ATOM 750 C CA . TYR A 1 95 ? -12.028 -4.638 -1.115 1.00 79.12 95 TYR A CA 1
ATOM 751 C C . TYR A 1 95 ? -11.727 -3.394 -1.935 1.00 79.12 95 TYR A C 1
ATOM 753 O O . TYR A 1 95 ? -12.521 -3.004 -2.793 1.00 79.12 95 TYR A O 1
ATOM 761 N N . VAL A 1 96 ? -10.567 -2.791 -1.689 1.00 82.00 96 VAL A N 1
ATOM 762 C CA . VAL A 1 96 ? -10.022 -1.722 -2.527 1.00 82.00 96 VAL A CA 1
ATOM 763 C C . VAL A 1 96 ? -8.571 -2.039 -2.835 1.00 82.00 96 VAL A C 1
ATOM 765 O O . VAL A 1 96 ? -7.786 -2.313 -1.921 1.00 82.00 96 VAL A O 1
ATOM 768 N N . THR A 1 97 ? -8.224 -2.000 -4.118 1.00 84.62 97 THR A N 1
ATOM 769 C CA . THR A 1 97 ? -6.835 -2.050 -4.570 1.00 84.62 97 THR A CA 1
ATOM 770 C C . THR A 1 97 ? -6.339 -0.663 -4.902 1.00 84.62 97 THR A C 1
ATOM 772 O O . THR A 1 97 ? -6.989 0.070 -5.652 1.00 84.62 97 THR A O 1
ATOM 775 N N . TYR A 1 98 ? -5.160 -0.345 -4.389 1.00 86.69 98 TYR A N 1
ATOM 776 C CA . TYR A 1 98 ? -4.459 0.893 -4.670 1.00 86.69 98 TYR A CA 1
ATOM 777 C C . TYR A 1 98 ? -3.174 0.588 -5.418 1.00 86.69 98 TYR A C 1
ATOM 779 O O . TYR A 1 98 ? -2.525 -0.415 -5.125 1.00 86.69 98 TYR A O 1
ATOM 787 N N . GLU A 1 99 ? -2.795 1.458 -6.342 1.00 87.00 99 GLU A N 1
ATOM 788 C CA . GLU A 1 99 ? -1.578 1.320 -7.131 1.00 87.00 99 GLU A CA 1
ATOM 789 C C . GLU A 1 99 ? -0.824 2.643 -7.176 1.00 87.00 99 GLU A C 1
ATOM 791 O O . GLU A 1 99 ? -1.422 3.721 -7.225 1.00 87.00 99 GLU A O 1
ATOM 796 N N . LYS A 1 100 ? 0.500 2.545 -7.121 1.00 85.50 100 LYS A N 1
ATOM 797 C CA . LYS A 1 100 ? 1.413 3.653 -7.364 1.00 85.50 100 LYS A CA 1
ATOM 798 C C . LYS A 1 100 ? 2.463 3.197 -8.365 1.00 85.50 100 LYS A C 1
ATOM 800 O O . LYS A 1 100 ? 3.043 2.123 -8.197 1.00 85.50 100 LYS A O 1
ATOM 805 N N . LEU A 1 101 ? 2.663 4.009 -9.393 1.00 80.56 101 LEU A N 1
ATOM 806 C CA . LEU A 1 101 ? 3.676 3.796 -10.415 1.00 80.56 101 LEU A CA 1
ATOM 807 C C . LEU A 1 101 ? 5.008 4.380 -9.952 1.00 80.56 101 LEU A C 1
ATOM 809 O O . LEU A 1 101 ? 5.035 5.403 -9.261 1.00 80.56 101 LEU A O 1
ATOM 813 N N . PHE A 1 102 ? 6.085 3.699 -10.321 1.00 75.06 102 PHE A N 1
ATOM 814 C CA . PHE A 1 102 ? 7.452 4.124 -10.077 1.00 75.06 102 PHE A CA 1
ATOM 815 C C . PHE A 1 102 ? 8.213 4.064 -11.404 1.00 75.06 102 PHE A C 1
ATOM 817 O O . PHE A 1 102 ? 8.297 2.995 -12.019 1.00 75.06 102 PHE A O 1
ATOM 824 N N . ASP A 1 103 ? 8.730 5.221 -11.820 1.00 64.81 103 ASP A N 1
ATOM 825 C CA . ASP A 1 103 ? 9.563 5.401 -13.017 1.00 64.81 103 ASP A CA 1
ATOM 826 C C . ASP A 1 103 ? 11.018 5.026 -12.745 1.00 64.81 103 ASP A C 1
ATOM 828 O O . ASP A 1 103 ? 11.547 5.379 -11.665 1.00 64.81 103 ASP A O 1
#

InterPro domains:
  IPR000182 GNAT domain [PF13508] (17-83)
  IPR000182 GNAT domain [PS51186] (1-103)
  IPR016181 Acyl-CoA N-acyltransferase [SSF55729] (17-88)

pLDDT: mean 76.54, std 11.25, range [45.31, 91.88]

Foldseek 3Di:
DDKDWDDDDPDDPWPTEIEDEDDDDDPVCPPVCVSVVVVVVVVVCCVPVVCVVGVTKYKYKYKDKADVVCVVVVVVVVVVVWDWDDWDDDPNIIMTMTMDIDD

Secondary structure (DSSP, 8-state):
-EEEEEPPPTTSS-SEEEEEEE----GGGTTSSHHHHHHHHHHHHIIIIIHHHH-S-EEEEEEE--HHHHHHHHHHHHTTT-EEEEEEEETTEEEEEEEEEE-

Radius of gyration: 14.07 Å; chains: 1; bounding box: 38×24×41 Å